Protein AF-A0A377ANC2-F1 (afdb_monomer_lite)

Secondary structure (DSSP, 8-state):
---HHHHHHHHHHHHHHHHHHHHTTTT--HHHHIIIII-S-HHHHHHHHHHHHSS-HHHHHHHHHHHHHHHHHHH----HHHHHHHHT-S-HHHHHHH-

Radius of gyration: 15.41 Å; chains: 1; bounding box: 43×26×42 Å

Sequence (99 aa):
MPPAECAEKL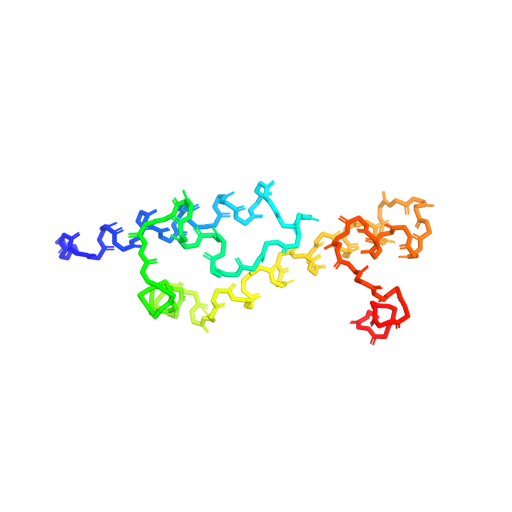KLFQRFNMLIESHFHQHWTVPGITLTNCHITESRLTDICRRFANRPPKRLIFDRQLREAKRLLLFSDNAVNNIAWQLGFKDPAYFARLF

Organism: Escherichia coli (NCBI:txid562)

Structure (mmCIF, N/CA/C/O backbone):
data_AF-A0A377ANC2-F1
#
_entry.id   AF-A0A377ANC2-F1
#
loop_
_atom_site.group_PDB
_atom_site.id
_atom_site.type_symbol
_atom_site.label_atom_id
_atom_site.label_alt_id
_atom_site.label_comp_id
_atom_site.label_asym_id
_atom_site.label_entity_id
_atom_site.label_seq_id
_atom_site.pdbx_PDB_ins_code
_atom_site.Cartn_x
_atom_site.Cartn_y
_atom_site.Cartn_z
_atom_site.occupancy
_atom_site.B_iso_or_equiv
_atom_site.auth_seq_id
_atom_site.auth_comp_id
_atom_site.auth_asym_id
_atom_site.auth_atom_id
_atom_site.pdbx_PDB_model_num
ATOM 1 N N . MET A 1 1 ? -28.889 -5.716 16.997 1.00 48.31 1 MET A N 1
ATOM 2 C CA . MET A 1 1 ? -28.208 -4.650 16.227 1.00 48.31 1 MET A CA 1
ATOM 3 C C . MET A 1 1 ? -26.733 -4.654 16.594 1.00 48.31 1 MET A C 1
ATOM 5 O O . MET A 1 1 ? -26.456 -4.717 17.787 1.00 48.31 1 MET A O 1
ATOM 9 N N . PRO A 1 2 ? -25.790 -4.607 15.636 1.00 52.91 2 PRO A N 1
ATOM 10 C CA . PRO A 1 2 ? -24.407 -4.324 15.993 1.00 52.91 2 PRO A CA 1
ATOM 11 C C . PRO A 1 2 ? -24.353 -2.919 16.621 1.00 52.91 2 PRO A C 1
ATOM 13 O O . PRO A 1 2 ? -25.087 -2.038 16.169 1.00 52.91 2 PRO A O 1
ATOM 16 N N . PRO A 1 3 ? -23.546 -2.700 17.673 1.00 70.19 3 PRO A N 1
ATOM 17 C CA . PRO A 1 3 ? -23.472 -1.404 18.344 1.00 70.19 3 PRO A CA 1
ATOM 18 C C . PRO A 1 3 ? -23.118 -0.309 17.328 1.00 70.19 3 PRO A C 1
ATOM 20 O O . PRO A 1 3 ? -22.289 -0.548 16.447 1.00 70.19 3 PRO A O 1
ATOM 23 N N . ALA A 1 4 ? -23.737 0.874 17.437 1.00 71.12 4 ALA A N 1
ATOM 24 C CA . ALA A 1 4 ? -23.608 1.986 16.479 1.00 71.12 4 ALA A CA 1
ATOM 25 C C . ALA A 1 4 ? -22.143 2.327 16.130 1.00 71.12 4 ALA A C 1
ATOM 27 O O . ALA A 1 4 ? -21.815 2.661 14.994 1.00 71.12 4 ALA A O 1
ATOM 28 N N . GLU A 1 5 ? -21.234 2.126 17.084 1.00 75.81 5 GLU A N 1
ATOM 29 C CA . GLU A 1 5 ? -19.791 2.288 16.912 1.00 75.81 5 GLU A CA 1
ATOM 30 C C . GLU A 1 5 ? -19.174 1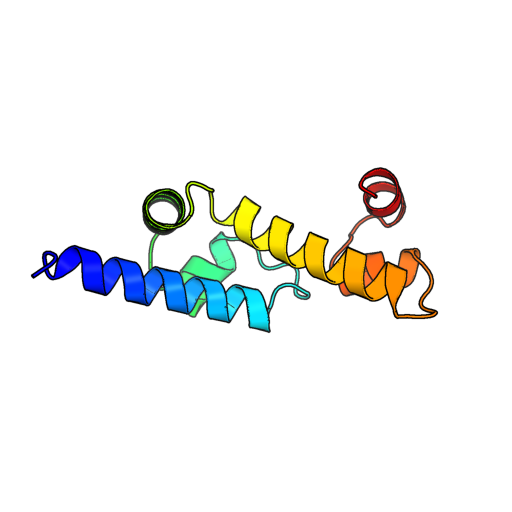.340 15.857 1.00 75.81 5 GLU A C 1
ATOM 32 O O . GLU A 1 5 ? -18.246 1.712 15.140 1.00 75.81 5 GLU A O 1
ATOM 37 N N . CYS A 1 6 ? -19.679 0.110 15.727 1.00 81.69 6 CYS A N 1
ATOM 38 C CA . CYS A 1 6 ? -19.214 -0.853 14.726 1.00 81.69 6 CYS A CA 1
ATOM 39 C C . CYS A 1 6 ? -19.618 -0.423 13.305 1.00 81.69 6 CYS A C 1
ATOM 41 O O . CYS A 1 6 ? -18.822 -0.557 12.376 1.00 81.69 6 CYS A O 1
ATOM 43 N N . ALA A 1 7 ? -20.822 0.141 13.150 1.00 86.00 7 ALA A N 1
ATOM 44 C CA . ALA A 1 7 ? -21.323 0.632 11.868 1.00 86.00 7 ALA A CA 1
ATOM 45 C C . ALA A 1 7 ? -20.510 1.834 11.359 1.00 86.00 7 ALA A C 1
ATOM 47 O O . ALA A 1 7 ? -20.133 1.871 10.190 1.00 86.00 7 ALA A O 1
ATOM 48 N N . GLU A 1 8 ? -20.156 2.774 12.239 1.00 87.56 8 GLU A N 1
ATOM 49 C CA . GLU A 1 8 ? -19.299 3.911 11.877 1.00 87.56 8 GLU A CA 1
ATOM 50 C C . GLU A 1 8 ? -17.880 3.472 11.491 1.00 87.56 8 GLU A C 1
ATOM 52 O O . GLU A 1 8 ? -17.330 3.918 10.481 1.00 87.56 8 GLU A O 1
ATOM 57 N N . LYS A 1 9 ? -17.293 2.522 12.233 1.00 88.25 9 LYS A N 1
ATOM 58 C CA . LYS A 1 9 ? -15.988 1.943 11.875 1.00 88.25 9 LYS A CA 1
ATOM 59 C C . LYS A 1 9 ? -16.036 1.232 10.515 1.00 88.25 9 LYS A C 1
ATOM 61 O O . LYS A 1 9 ? -15.072 1.329 9.756 1.00 88.25 9 LYS A O 1
ATOM 66 N N . LEU A 1 10 ? -17.143 0.560 10.187 1.00 90.88 10 LEU A N 1
ATOM 67 C CA . LEU A 1 10 ? -17.332 -0.093 8.890 1.00 90.88 10 LEU A CA 1
ATOM 68 C C . LEU A 1 10 ? -17.410 0.925 7.742 1.00 90.88 10 LEU A C 1
ATOM 70 O O . LEU A 1 10 ? -16.750 0.730 6.724 1.00 90.88 10 LEU A O 1
ATOM 74 N N . LYS A 1 11 ? -18.142 2.034 7.913 1.00 90.69 11 LYS A N 1
ATOM 75 C CA . LYS A 1 11 ? -18.193 3.121 6.916 1.00 90.69 11 LYS A CA 1
ATOM 76 C C . LYS A 1 11 ? -16.807 3.711 6.647 1.00 90.69 11 LYS A C 1
ATOM 78 O O . LYS A 1 11 ? -16.433 3.905 5.493 1.00 90.69 11 LYS A O 1
ATOM 83 N N . LEU A 1 12 ? -16.019 3.949 7.700 1.00 89.75 12 LEU A N 1
ATOM 84 C CA . LEU A 1 12 ? -14.637 4.422 7.563 1.00 89.75 12 LEU A CA 1
ATOM 85 C C . LEU A 1 12 ? -13.758 3.413 6.816 1.00 89.75 12 LEU A C 1
ATOM 87 O O . LEU A 1 12 ? -12.983 3.805 5.946 1.00 89.75 12 LEU A O 1
ATOM 91 N N . PHE A 1 13 ? -13.900 2.120 7.112 1.00 91.81 13 PHE A N 1
ATOM 92 C CA . PHE A 1 13 ? -13.174 1.065 6.406 1.00 91.81 13 PHE A CA 1
ATOM 93 C C . PHE A 1 13 ? -13.544 0.998 4.917 1.00 91.81 13 PHE A C 1
ATOM 95 O O . PHE A 1 13 ? -12.664 0.904 4.063 1.00 91.81 13 PHE A O 1
ATOM 102 N N . GLN A 1 14 ? -14.832 1.097 4.584 1.00 92.12 14 GLN A N 1
ATOM 103 C CA . GLN A 1 14 ? -15.301 1.135 3.197 1.00 92.12 14 GLN A CA 1
ATOM 104 C C . GLN A 1 14 ? -14.767 2.363 2.454 1.00 92.12 14 GLN A C 1
ATOM 106 O O . GLN A 1 14 ? -14.244 2.226 1.351 1.00 92.12 14 GLN A O 1
ATOM 111 N N . ARG A 1 15 ? -14.817 3.546 3.081 1.00 89.94 15 ARG A N 1
ATOM 112 C CA . ARG A 1 15 ? -14.225 4.773 2.529 1.00 89.94 15 ARG A CA 1
ATOM 113 C C . ARG A 1 15 ? -12.732 4.612 2.273 1.00 89.94 15 ARG A C 1
ATOM 115 O O . ARG A 1 15 ? -12.259 4.978 1.203 1.00 89.94 15 ARG A O 1
ATOM 122 N N . PHE A 1 16 ? -12.003 4.026 3.219 1.00 90.31 16 PHE A N 1
ATOM 123 C CA . PHE A 1 16 ? -10.583 3.742 3.048 1.00 90.31 16 PHE A CA 1
ATOM 124 C C . PHE A 1 16 ? -10.315 2.807 1.860 1.00 90.31 16 PHE A C 1
ATOM 126 O O . PHE A 1 16 ? -9.431 3.093 1.059 1.00 90.31 16 PHE A O 1
ATOM 133 N N . ASN A 1 17 ? -11.103 1.744 1.683 1.00 91.06 17 ASN A N 1
ATOM 134 C CA . ASN A 1 17 ? -10.960 0.868 0.517 1.00 91.06 17 ASN A CA 1
ATOM 135 C C . ASN A 1 17 ? -11.261 1.594 -0.802 1.00 91.06 17 ASN A C 1
ATOM 137 O O . ASN A 1 17 ? -10.520 1.411 -1.759 1.00 91.06 17 ASN A O 1
ATOM 141 N N . MET A 1 18 ? -12.285 2.453 -0.854 1.00 90.50 18 MET A N 1
ATOM 142 C CA . MET A 1 18 ? -12.563 3.258 -2.054 1.00 90.50 18 MET A CA 1
ATOM 143 C C . MET A 1 18 ? -11.389 4.177 -2.410 1.00 90.50 18 MET A C 1
ATOM 145 O O . MET A 1 18 ? -11.025 4.281 -3.576 1.00 90.50 18 MET A O 1
ATOM 149 N N . LEU A 1 19 ? -10.754 4.785 -1.405 1.00 88.25 19 LEU A N 1
ATOM 150 C CA . LEU A 1 19 ? -9.562 5.615 -1.595 1.00 88.25 19 LEU A CA 1
ATOM 151 C C . LEU A 1 19 ? -8.358 4.806 -2.090 1.00 88.25 19 LEU A C 1
ATOM 153 O O . LEU A 1 19 ? -7.586 5.293 -2.913 1.00 88.25 19 LEU A O 1
ATOM 157 N N . ILE A 1 20 ? -8.190 3.568 -1.614 1.00 89.56 20 ILE A N 1
ATOM 158 C CA . ILE A 1 20 ? -7.172 2.663 -2.158 1.00 89.56 20 ILE A CA 1
ATOM 159 C C . ILE A 1 20 ? -7.444 2.420 -3.645 1.00 89.56 20 ILE A C 1
ATOM 161 O O . ILE A 1 20 ? -6.533 2.560 -4.456 1.00 89.56 20 ILE A O 1
ATOM 165 N N . GLU A 1 21 ? -8.682 2.086 -4.011 1.00 88.94 21 GLU A N 1
ATOM 166 C CA . GLU A 1 21 ? -9.052 1.797 -5.400 1.00 88.94 21 GLU A CA 1
ATOM 167 C C . GLU A 1 21 ? -8.827 2.992 -6.338 1.00 88.94 21 GLU A C 1
ATOM 169 O O . GLU A 1 21 ? -8.364 2.797 -7.461 1.00 88.94 21 GLU A O 1
ATOM 174 N N . SER A 1 22 ? -9.074 4.226 -5.888 1.00 86.31 22 SER A N 1
ATOM 175 C CA . SER A 1 22 ? -8.875 5.418 -6.722 1.00 86.31 22 SER A CA 1
ATOM 176 C C . SER A 1 22 ? -7.429 5.927 -6.766 1.00 86.31 22 SER A C 1
ATOM 178 O O . SER A 1 22 ? -7.066 6.590 -7.736 1.00 86.31 22 SER A O 1
ATOM 180 N N . HIS A 1 23 ? -6.586 5.619 -5.770 1.00 83.75 23 HIS A N 1
ATOM 181 C CA . HIS A 1 23 ? -5.255 6.239 -5.629 1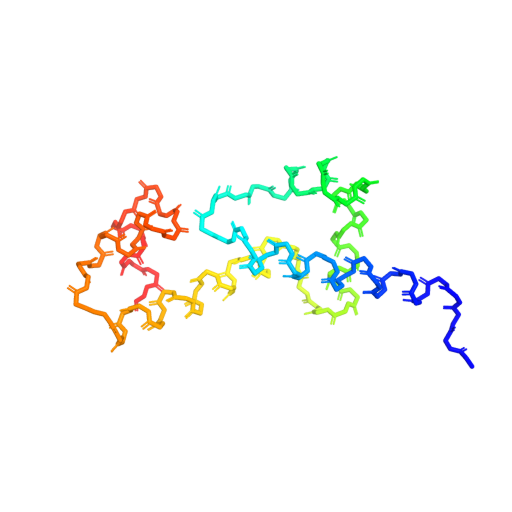.00 83.75 23 HIS A CA 1
ATOM 182 C C . HIS A 1 23 ? -4.071 5.268 -5.492 1.00 83.75 23 HIS A C 1
ATOM 184 O O . HIS A 1 23 ? -2.948 5.724 -5.273 1.00 83.75 23 HIS A O 1
ATOM 190 N N . PHE A 1 24 ? -4.244 3.949 -5.647 1.00 82.19 24 PHE A N 1
ATOM 191 C CA . PHE A 1 24 ? -3.145 2.977 -5.467 1.00 82.19 24 PHE A CA 1
ATOM 192 C C . PHE A 1 24 ? -1.908 3.227 -6.362 1.00 82.19 24 PHE A C 1
ATOM 194 O O . PHE A 1 24 ? -0.813 2.784 -6.025 1.00 82.19 24 PHE A O 1
ATOM 201 N N . HIS A 1 25 ? -2.057 3.938 -7.483 1.00 77.75 25 HIS A N 1
ATOM 202 C CA . HIS A 1 25 ? -0.971 4.302 -8.404 1.00 77.75 25 HIS A CA 1
ATOM 203 C C . HIS A 1 25 ? -0.183 5.556 -7.959 1.00 77.75 25 HIS A C 1
ATOM 205 O O . HIS A 1 25 ? 0.944 5.783 -8.391 1.00 77.75 25 HIS A O 1
ATOM 211 N N . GLN A 1 26 ? -0.728 6.370 -7.047 1.00 74.06 26 GLN A N 1
ATOM 212 C CA . GLN A 1 26 ? -0.185 7.689 -6.676 1.00 74.06 26 GLN A CA 1
ATOM 213 C C . GLN A 1 26 ? 0.828 7.651 -5.515 1.00 74.06 26 GLN A C 1
ATOM 215 O O . GLN A 1 26 ? 1.125 8.685 -4.925 1.00 74.06 26 GLN A O 1
ATOM 220 N N . HIS A 1 27 ? 1.352 6.470 -5.159 1.00 67.44 27 HIS A N 1
ATOM 221 C CA . HIS A 1 27 ? 2.279 6.262 -4.027 1.00 67.44 27 HIS A CA 1
ATOM 222 C C . HIS A 1 27 ? 1.801 6.871 -2.700 1.00 67.44 27 HIS A C 1
ATOM 224 O O . HIS A 1 27 ? 2.599 7.400 -1.920 1.00 67.44 27 HIS A O 1
ATOM 230 N N . TRP A 1 28 ? 0.500 6.835 -2.425 1.00 70.25 28 TRP A N 1
ATOM 231 C CA . TRP A 1 28 ? -0.006 7.407 -1.186 1.00 70.25 28 TRP A CA 1
ATOM 232 C C . TRP A 1 28 ? 0.614 6.735 0.039 1.00 70.25 28 TRP A C 1
ATOM 234 O O . TRP A 1 28 ? 0.533 5.521 0.239 1.00 70.25 28 TRP A O 1
ATOM 244 N N . THR A 1 29 ? 1.220 7.555 0.893 1.00 69.06 29 THR A N 1
ATOM 245 C CA . THR A 1 29 ? 1.612 7.144 2.235 1.00 69.06 29 THR A CA 1
ATOM 246 C C . THR A 1 29 ? 0.368 7.150 3.119 1.00 69.06 29 THR A C 1
ATOM 248 O O . THR A 1 29 ? -0.484 8.029 3.002 1.00 69.06 29 THR A O 1
ATOM 251 N N . VAL A 1 30 ? 0.257 6.174 4.023 1.00 69.81 30 VAL A N 1
ATOM 252 C CA . VAL A 1 30 ? -0.819 6.119 5.033 1.00 69.81 30 VAL A CA 1
ATOM 253 C C . VAL A 1 30 ? -1.067 7.480 5.711 1.00 69.81 30 VAL A C 1
ATOM 255 O O . VAL A 1 30 ? -2.236 7.865 5.748 1.00 69.81 30 VAL A O 1
ATOM 258 N N . PRO A 1 31 ? -0.031 8.247 6.125 1.00 65.06 31 PRO A N 1
ATOM 259 C CA . PRO A 1 31 ? -0.211 9.601 6.654 1.00 65.06 31 PRO A CA 1
ATOM 260 C C . PRO A 1 31 ? -1.006 10.548 5.739 1.00 65.06 31 PRO A C 1
ATOM 262 O O . PRO A 1 31 ? -1.903 11.250 6.210 1.00 65.06 31 PRO A O 1
ATOM 265 N N . GLY A 1 32 ? -0.733 10.540 4.428 1.00 67.06 32 GLY A N 1
ATOM 266 C CA . GLY A 1 32 ? -1.454 11.368 3.454 1.00 67.06 32 GLY A CA 1
ATOM 267 C C . GLY A 1 32 ? -2.929 10.979 3.324 1.00 67.06 32 GLY A C 1
ATOM 268 O O . GLY A 1 32 ? -3.805 11.841 3.268 1.00 67.06 32 GLY A O 1
ATOM 269 N N . ILE A 1 33 ? -3.234 9.679 3.372 1.00 68.12 33 ILE A N 1
ATOM 270 C CA . ILE A 1 33 ? -4.623 9.192 3.328 1.00 68.12 33 ILE A CA 1
ATOM 271 C C . ILE A 1 33 ? -5.381 9.614 4.590 1.00 68.12 33 ILE A C 1
ATOM 273 O O . ILE A 1 33 ? -6.511 10.102 4.515 1.00 68.12 33 ILE A O 1
ATOM 277 N N . THR A 1 34 ? -4.759 9.445 5.757 1.00 67.75 34 THR A N 1
ATOM 278 C CA . THR A 1 34 ? -5.383 9.744 7.048 1.00 67.75 34 THR A CA 1
ATOM 279 C C . THR A 1 34 ? -5.657 11.227 7.251 1.00 67.75 34 THR A C 1
ATOM 281 O O . THR A 1 34 ? -6.748 11.574 7.705 1.00 67.75 34 THR A O 1
ATOM 284 N N . LEU A 1 35 ? -4.707 12.091 6.882 1.00 60.62 35 LEU A N 1
ATOM 285 C CA . LEU A 1 35 ? -4.784 13.530 7.124 1.00 60.62 35 LEU A CA 1
ATOM 286 C C . LEU A 1 35 ? -5.796 14.212 6.198 1.00 60.62 35 LEU A C 1
ATOM 288 O O . LEU A 1 35 ? -6.600 15.024 6.651 1.00 60.62 35 LEU A O 1
ATOM 292 N N . THR A 1 36 ? -5.778 13.852 4.914 1.00 62.66 36 THR A N 1
ATOM 293 C CA . THR A 1 36 ? -6.545 14.560 3.883 1.00 62.66 36 THR A CA 1
ATOM 294 C C . THR A 1 36 ? -7.929 13.959 3.656 1.00 62.66 36 THR A C 1
ATOM 296 O O . THR A 1 36 ? -8.860 14.690 3.336 1.00 62.66 36 THR A O 1
ATOM 299 N N . ASN A 1 37 ? -8.092 12.639 3.823 1.00 67.94 37 ASN A N 1
ATOM 300 C CA . ASN A 1 37 ? -9.286 11.946 3.329 1.00 67.94 37 ASN A CA 1
ATOM 301 C C . ASN A 1 37 ? -10.104 11.223 4.400 1.00 67.94 37 ASN A C 1
ATOM 303 O O . ASN A 1 37 ? -11.282 10.961 4.164 1.00 67.94 37 ASN A O 1
ATOM 307 N N . CYS A 1 38 ? -9.521 10.888 5.553 1.00 72.94 38 CYS A N 1
ATOM 308 C CA . CYS A 1 38 ? -10.242 10.182 6.618 1.00 72.94 38 CYS A CA 1
ATOM 309 C C . CYS A 1 38 ? -10.384 10.992 7.917 1.00 72.94 38 CYS A C 1
ATOM 311 O O . CYS A 1 38 ? -11.235 10.635 8.726 1.00 72.94 38 CYS A O 1
ATOM 313 N N . HIS A 1 39 ? -9.588 12.051 8.122 1.00 78.00 39 HIS A N 1
ATOM 314 C CA . HIS A 1 39 ? -9.547 12.877 9.342 1.00 78.00 39 HIS A CA 1
ATOM 315 C C . HIS A 1 39 ? -9.454 12.059 10.646 1.00 78.00 39 HIS A C 1
ATOM 317 O O . HIS A 1 39 ? -10.049 12.401 11.667 1.00 78.00 39 HIS A O 1
ATOM 323 N N . ILE A 1 40 ? -8.709 10.951 10.616 1.00 84.81 40 ILE A N 1
ATOM 324 C CA . ILE A 1 40 ? -8.434 10.099 11.781 1.00 84.81 40 ILE A CA 1
ATOM 325 C C . ILE A 1 40 ? -6.933 9.888 11.924 1.00 84.81 40 ILE A C 1
ATOM 327 O O . ILE A 1 40 ? -6.185 10.050 10.968 1.00 84.81 40 ILE A O 1
ATOM 331 N N . THR A 1 41 ? -6.484 9.483 13.108 1.00 86.44 41 THR A N 1
ATOM 332 C CA . THR A 1 41 ? -5.078 9.128 13.324 1.00 86.44 41 THR A CA 1
ATOM 333 C C . THR A 1 41 ? -4.714 7.816 12.621 1.00 86.44 41 THR A C 1
ATOM 335 O O . THR A 1 41 ? -5.560 6.939 12.424 1.00 86.44 41 THR A O 1
ATOM 338 N N . GLU A 1 42 ? -3.430 7.637 12.296 1.00 85.44 42 GLU A N 1
ATOM 339 C CA . GLU A 1 42 ? -2.913 6.383 11.724 1.00 85.44 42 GLU A CA 1
ATOM 340 C C . GLU A 1 42 ? -3.167 5.168 12.620 1.00 85.44 42 GLU A C 1
ATOM 342 O O . GLU A 1 42 ? -3.484 4.084 12.125 1.00 85.44 42 GLU A O 1
ATOM 347 N N . SER A 1 43 ? -3.069 5.356 13.940 1.00 88.50 43 SER A N 1
ATOM 348 C CA . SER A 1 43 ? -3.361 4.314 14.927 1.00 88.50 43 SER A CA 1
ATOM 349 C C . SER A 1 43 ? -4.814 3.845 14.806 1.00 88.50 43 SER A C 1
ATOM 351 O O . SER A 1 43 ? -5.077 2.662 14.593 1.00 88.50 43 SER A O 1
ATOM 353 N N . ARG A 1 44 ? -5.763 4.792 14.772 1.00 89.25 44 ARG A N 1
ATOM 354 C CA . ARG A 1 44 ? -7.189 4.480 14.619 1.00 89.25 44 ARG A CA 1
ATOM 355 C C . ARG A 1 44 ? -7.498 3.815 13.279 1.00 89.25 44 ARG A C 1
ATOM 357 O O . ARG A 1 44 ? -8.296 2.880 13.239 1.00 89.25 44 ARG A O 1
ATOM 364 N N . LEU A 1 45 ? -6.874 4.262 12.187 1.00 89.19 45 LEU A N 1
ATOM 365 C CA . LEU A 1 45 ? -7.020 3.599 10.889 1.00 89.19 45 LEU A CA 1
ATOM 366 C C . LEU A 1 45 ? -6.471 2.165 10.935 1.00 89.19 45 LEU A C 1
ATOM 368 O O . LEU A 1 45 ? -7.096 1.247 10.408 1.00 89.19 45 LEU A O 1
ATOM 372 N N . THR A 1 46 ? -5.335 1.956 11.600 1.00 92.06 46 THR A N 1
ATOM 373 C CA . THR A 1 46 ? -4.724 0.632 11.753 1.00 92.06 46 THR A CA 1
ATOM 374 C C . THR A 1 46 ? -5.622 -0.326 12.521 1.00 92.06 46 THR A C 1
ATOM 376 O O . THR A 1 46 ? -5.807 -1.460 12.076 1.00 92.06 46 THR A O 1
ATOM 379 N N . ASP A 1 47 ? -6.233 0.129 13.612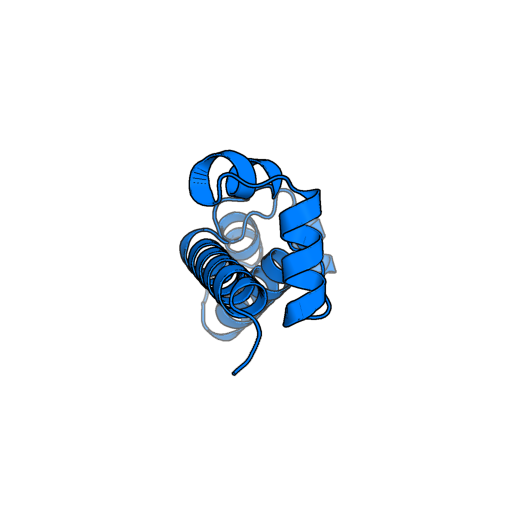 1.00 92.62 47 ASP A N 1
ATOM 380 C CA . ASP A 1 47 ? -7.176 -0.671 14.395 1.00 92.62 47 ASP A CA 1
ATOM 381 C C . ASP A 1 47 ? -8.415 -1.053 13.582 1.00 92.62 47 ASP A C 1
ATOM 383 O O . ASP A 1 47 ? -8.853 -2.203 13.613 1.00 92.62 47 ASP A O 1
ATOM 387 N N . ILE A 1 48 ? -8.958 -0.112 12.803 1.00 92.31 48 ILE A N 1
ATOM 388 C CA . ILE A 1 48 ? -10.091 -0.364 11.905 1.00 92.31 48 ILE A CA 1
ATOM 389 C C . ILE A 1 48 ? -9.714 -1.417 10.849 1.00 92.31 48 ILE A C 1
ATOM 391 O O . ILE A 1 48 ? -10.439 -2.398 10.678 1.00 92.31 48 ILE A O 1
ATOM 395 N N . CYS A 1 49 ? -8.571 -1.267 10.174 1.00 93.62 49 CYS A N 1
ATOM 396 C CA . CYS A 1 49 ? -8.122 -2.227 9.163 1.00 93.62 49 CYS A CA 1
ATOM 397 C C . CYS A 1 49 ? -7.842 -3.614 9.759 1.00 93.62 49 CYS A C 1
ATOM 399 O O . CYS A 1 49 ? -8.231 -4.623 9.170 1.00 93.62 49 CYS A O 1
ATOM 401 N N . ARG A 1 50 ? -7.238 -3.693 10.951 1.00 93.81 50 ARG A N 1
ATOM 402 C CA . ARG A 1 50 ? -7.046 -4.968 11.658 1.00 93.81 50 ARG A CA 1
ATOM 403 C C . ARG A 1 50 ? -8.378 -5.611 12.028 1.00 93.81 50 ARG A C 1
ATOM 405 O O . ARG A 1 50 ? -8.545 -6.804 11.811 1.00 93.81 50 ARG A O 1
ATOM 412 N N . ARG A 1 51 ? -9.343 -4.827 12.508 1.00 93.06 51 ARG A N 1
ATOM 413 C CA . ARG A 1 51 ? -10.667 -5.324 12.894 1.00 93.06 51 ARG A CA 1
ATOM 414 C C . ARG A 1 51 ? -11.446 -5.933 11.728 1.00 93.06 51 ARG A C 1
ATOM 416 O O . ARG A 1 51 ? -12.096 -6.952 11.928 1.00 93.06 51 ARG A O 1
ATOM 423 N N . PHE A 1 52 ? -11.412 -5.320 10.543 1.00 93.62 52 PHE A N 1
ATOM 424 C CA . PHE A 1 52 ? -12.229 -5.771 9.404 1.00 93.62 52 PHE A CA 1
ATOM 425 C C . PHE A 1 52 ? -11.486 -6.627 8.376 1.00 93.62 52 PHE A C 1
ATOM 427 O O . PHE A 1 52 ? -12.128 -7.388 7.661 1.00 93.62 52 PHE A O 1
ATOM 434 N N . ALA A 1 53 ? -10.160 -6.520 8.284 1.00 92.25 53 ALA A N 1
ATOM 435 C CA . ALA A 1 53 ? -9.365 -7.216 7.269 1.00 92.25 53 ALA A CA 1
ATOM 436 C C . ALA A 1 53 ? -8.190 -8.022 7.838 1.00 92.25 53 ALA A C 1
ATOM 438 O O . ALA A 1 53 ? -7.432 -8.612 7.068 1.00 92.25 53 ALA A O 1
ATOM 439 N N . ASN A 1 54 ? -7.999 -8.018 9.163 1.00 94.81 54 ASN A N 1
ATOM 440 C CA . ASN A 1 54 ? -6.866 -8.647 9.848 1.00 94.81 54 ASN A CA 1
ATOM 441 C C . ASN A 1 54 ? -5.491 -8.237 9.277 1.00 94.81 54 ASN A C 1
ATOM 443 O O . ASN A 1 54 ? -4.531 -9.007 9.279 1.00 94.81 54 ASN A O 1
ATOM 447 N N . ARG A 1 55 ? -5.399 -7.020 8.726 1.00 93.94 55 ARG A N 1
ATOM 448 C CA . ARG A 1 55 ? -4.207 -6.499 8.044 1.00 93.94 55 ARG A CA 1
ATOM 449 C C . ARG A 1 55 ? -4.046 -5.004 8.311 1.00 93.94 55 ARG A C 1
ATOM 451 O O . ARG A 1 55 ? -5.047 -4.299 8.413 1.00 93.94 55 ARG A O 1
ATOM 458 N N . PRO A 1 56 ? -2.808 -4.490 8.412 1.00 92.75 56 PRO A N 1
ATOM 459 C CA . PRO A 1 56 ? -2.579 -3.058 8.550 1.00 92.75 56 PRO A CA 1
ATOM 460 C C . PRO A 1 56 ? -2.853 -2.310 7.228 1.00 92.75 56 PRO A C 1
ATOM 462 O O . PRO A 1 56 ? -2.761 -2.912 6.154 1.00 92.75 56 PRO A O 1
ATOM 465 N N . PRO A 1 57 ? -3.088 -0.984 7.269 1.00 90.31 57 PRO A N 1
ATOM 466 C CA . PRO A 1 57 ? -3.455 -0.180 6.098 1.00 90.31 57 PRO A CA 1
ATOM 467 C C . PRO A 1 57 ? -2.429 -0.277 4.961 1.00 90.31 57 PRO A C 1
ATOM 469 O O . PRO A 1 57 ? -2.794 -0.481 3.806 1.00 90.31 57 PRO A O 1
ATOM 472 N N . LYS A 1 58 ? -1.129 -0.238 5.299 1.00 89.12 58 LYS A N 1
ATOM 473 C CA . LYS A 1 58 ? -0.024 -0.407 4.334 1.00 89.12 58 LYS A CA 1
ATOM 474 C C . LYS A 1 58 ? -0.121 -1.719 3.557 1.00 89.12 58 LYS A C 1
ATOM 476 O O . LYS A 1 58 ? 0.167 -1.747 2.366 1.00 89.12 58 LYS A O 1
ATOM 481 N N . ARG A 1 59 ? -0.535 -2.804 4.221 1.00 90.44 59 ARG A N 1
ATOM 482 C CA . ARG A 1 59 ? -0.660 -4.116 3.582 1.00 90.44 59 ARG A CA 1
ATOM 483 C C . ARG A 1 59 ? -1.833 -4.150 2.610 1.00 90.44 59 ARG A C 1
ATOM 485 O O . ARG A 1 59 ? -1.691 -4.733 1.548 1.00 90.44 59 ARG A O 1
ATOM 492 N N . LEU A 1 60 ? -2.947 -3.498 2.939 1.00 91.56 60 LEU A N 1
ATOM 493 C CA . LEU A 1 60 ? -4.109 -3.413 2.050 1.00 91.56 60 LEU A CA 1
ATOM 494 C C . LEU A 1 60 ? -3.796 -2.628 0.769 1.00 91.56 60 LEU A C 1
ATOM 496 O O . LEU A 1 60 ? -4.152 -3.077 -0.319 1.00 91.56 60 LEU A O 1
ATOM 500 N N . ILE A 1 61 ? -3.069 -1.513 0.891 1.00 88.25 61 ILE A N 1
ATOM 501 C CA . ILE A 1 61 ? -2.568 -0.741 -0.259 1.00 88.25 61 ILE A CA 1
ATOM 502 C C . ILE A 1 61 ? -1.643 -1.615 -1.116 1.00 88.25 61 ILE A C 1
ATOM 504 O O . ILE A 1 61 ? -1.856 -1.748 -2.320 1.00 88.25 61 ILE A O 1
ATOM 508 N N . PHE A 1 62 ? -0.660 -2.266 -0.486 1.00 87.69 62 PHE A N 1
ATOM 509 C CA . PHE A 1 62 ? 0.296 -3.122 -1.187 1.00 87.69 62 PHE A CA 1
ATOM 510 C C . PHE A 1 62 ? -0.383 -4.302 -1.893 1.00 87.69 62 PHE A C 1
ATOM 512 O O . PHE A 1 62 ? -0.111 -4.564 -3.060 1.00 87.69 62 PHE A O 1
ATOM 519 N N . ASP A 1 63 ? -1.309 -4.994 -1.223 1.00 90.62 63 ASP A N 1
ATOM 520 C CA . ASP A 1 63 ? -2.044 -6.117 -1.809 1.00 90.62 63 ASP A CA 1
ATOM 521 C C . ASP A 1 63 ? -2.872 -5.652 -3.028 1.00 90.62 63 ASP A C 1
ATOM 523 O O . ASP A 1 63 ? -2.980 -6.387 -4.012 1.00 90.62 63 ASP A O 1
ATOM 527 N N . ARG A 1 64 ? -3.409 -4.420 -3.021 1.00 91.31 64 ARG A N 1
ATOM 528 C CA . ARG A 1 64 ? -4.087 -3.845 -4.193 1.00 91.31 64 ARG A CA 1
ATOM 529 C C . ARG A 1 64 ? -3.129 -3.561 -5.350 1.00 91.31 64 ARG A C 1
ATOM 531 O O . ARG A 1 64 ? -3.452 -3.913 -6.487 1.00 91.31 64 ARG A O 1
ATOM 538 N N . GLN A 1 65 ? -1.979 -2.948 -5.072 1.00 87.94 65 GLN A N 1
ATOM 539 C CA . GLN A 1 65 ? -0.941 -2.693 -6.077 1.00 87.94 65 GLN A CA 1
ATOM 540 C C . GLN A 1 65 ? -0.439 -4.005 -6.690 1.00 87.94 65 GLN A C 1
ATOM 542 O O . GLN A 1 65 ? -0.310 -4.110 -7.906 1.00 87.94 65 GLN A O 1
ATOM 547 N N . LEU A 1 66 ? -0.250 -5.038 -5.864 1.00 89.25 66 LEU A N 1
ATOM 548 C CA . LEU A 1 66 ? 0.158 -6.370 -6.302 1.00 89.25 66 LEU A CA 1
ATOM 549 C C . LEU A 1 66 ? -0.882 -7.013 -7.232 1.00 89.25 66 LEU A C 1
ATOM 551 O O . LEU A 1 66 ? -0.516 -7.630 -8.230 1.00 89.25 66 LEU A O 1
ATOM 555 N N . ARG A 1 67 ? -2.181 -6.872 -6.933 1.00 92.50 67 ARG A N 1
ATOM 556 C CA . ARG A 1 67 ? -3.243 -7.349 -7.836 1.00 92.50 67 ARG A CA 1
ATOM 557 C C . ARG A 1 67 ? -3.200 -6.640 -9.187 1.00 92.50 67 ARG A C 1
ATOM 559 O O . ARG A 1 67 ? -3.319 -7.308 -10.210 1.00 92.50 67 ARG A O 1
ATOM 566 N N . GLU A 1 68 ? -3.003 -5.322 -9.194 1.00 91.94 68 GLU A N 1
ATOM 567 C CA . GLU A 1 68 ? -2.917 -4.572 -10.451 1.00 91.94 68 GLU A CA 1
ATOM 568 C C . GLU A 1 68 ? -1.683 -4.958 -11.263 1.00 91.94 68 GLU A C 1
ATOM 570 O O . GLU A 1 68 ? -1.786 -5.166 -12.466 1.00 91.94 68 GLU A O 1
ATOM 575 N N . ALA A 1 69 ? -0.537 -5.121 -10.604 1.00 91.44 69 ALA A N 1
ATOM 576 C CA . ALA A 1 69 ? 0.685 -5.593 -11.238 1.00 91.44 69 ALA A CA 1
ATOM 577 C C . ALA A 1 69 ? 0.479 -6.917 -11.961 1.00 91.44 69 ALA A C 1
ATOM 579 O O . ALA A 1 69 ? 0.801 -7.019 -13.137 1.00 91.44 69 ALA A O 1
ATOM 580 N N . LYS A 1 70 ? -0.117 -7.911 -11.289 1.00 92.19 70 LYS A N 1
ATOM 581 C CA . LYS A 1 70 ? -0.422 -9.203 -11.917 1.00 92.19 70 LYS A CA 1
ATOM 582 C C . LYS A 1 70 ? -1.324 -9.028 -13.136 1.00 92.19 70 LYS A C 1
ATOM 584 O O . LYS A 1 70 ? -1.077 -9.653 -14.158 1.00 92.19 70 LYS A O 1
ATOM 589 N N . ARG A 1 71 ? -2.338 -8.159 -13.051 1.00 94.19 71 ARG A N 1
ATOM 590 C CA . ARG A 1 71 ? -3.228 -7.862 -14.182 1.00 94.19 71 ARG A CA 1
ATOM 591 C C . ARG A 1 71 ? -2.458 -7.254 -15.357 1.00 94.19 71 ARG A C 1
ATOM 593 O O . ARG A 1 71 ? -2.621 -7.714 -16.477 1.00 94.19 71 ARG A O 1
ATOM 600 N N . LEU A 1 72 ? -1.614 -6.253 -15.114 1.00 91.12 72 LEU A N 1
ATOM 601 C CA . LEU A 1 72 ? -0.826 -5.599 -16.163 1.00 91.12 72 LEU A CA 1
ATOM 602 C C . LEU A 1 72 ? 0.212 -6.547 -16.773 1.00 91.12 72 LEU A C 1
ATOM 604 O O . LEU A 1 72 ? 0.364 -6.570 -17.987 1.00 91.12 72 LEU A O 1
ATOM 608 N N . LEU A 1 73 ? 0.871 -7.371 -15.959 1.00 90.62 73 LEU A N 1
ATOM 609 C CA . LEU A 1 73 ? 1.843 -8.359 -16.433 1.00 90.62 73 LEU A CA 1
ATOM 610 C C . LEU A 1 73 ? 1.203 -9.450 -17.305 1.00 90.62 73 LEU A C 1
ATOM 612 O O . LEU A 1 73 ? 1.867 -9.987 -18.182 1.00 90.62 73 LEU A O 1
ATOM 616 N N . LEU A 1 74 ? -0.066 -9.791 -17.061 1.00 93.31 74 LEU A N 1
ATOM 617 C CA . LEU A 1 74 ? -0.782 -10.821 -17.821 1.00 93.31 74 LEU A CA 1
ATOM 618 C C . LEU A 1 74 ? -1.508 -10.280 -19.056 1.00 93.31 74 LEU A C 1
ATOM 620 O O . LEU A 1 74 ? -1.694 -11.015 -20.019 1.00 93.31 74 LEU A O 1
ATOM 624 N N . PHE A 1 75 ? -1.975 -9.032 -19.004 1.00 92.75 75 PHE A N 1
ATOM 625 C CA . PHE A 1 75 ? -2.934 -8.493 -19.973 1.00 92.75 75 PHE A CA 1
ATOM 626 C C . PHE A 1 75 ? -2.479 -7.187 -20.636 1.00 92.75 75 PHE A C 1
ATOM 628 O O . PHE A 1 75 ? -3.308 -6.475 -21.201 1.00 92.75 75 PHE A O 1
ATOM 635 N N . SER A 1 76 ? -1.197 -6.827 -20.550 1.00 89.81 76 SER A N 1
ATOM 636 C CA . SER A 1 76 ? -0.647 -5.685 -21.284 1.00 89.81 76 SER A CA 1
ATOM 637 C C . SER A 1 76 ? 0.706 -6.016 -21.899 1.00 89.81 76 SER A C 1
ATOM 639 O O . SER A 1 76 ? 1.484 -6.765 -21.317 1.00 89.81 76 SER A O 1
ATOM 641 N N . ASP A 1 77 ? 1.011 -5.372 -23.023 1.00 91.00 77 ASP A N 1
ATOM 642 C CA . ASP A 1 77 ? 2.326 -5.431 -23.676 1.00 91.00 77 ASP A CA 1
ATOM 643 C C . ASP A 1 77 ? 3.316 -4.409 -23.084 1.00 91.00 77 ASP A C 1
ATOM 645 O O . ASP A 1 77 ? 4.358 -4.101 -23.666 1.00 91.00 77 ASP A O 1
ATOM 649 N N . ASN A 1 78 ? 2.988 -3.830 -21.923 1.00 88.94 78 ASN A N 1
ATOM 650 C CA . ASN A 1 78 ? 3.848 -2.856 -21.272 1.00 88.94 78 ASN A CA 1
ATOM 651 C C . ASN A 1 78 ? 5.123 -3.535 -20.770 1.00 88.94 78 ASN A C 1
ATOM 653 O O . ASN A 1 78 ? 5.083 -4.570 -20.105 1.00 88.94 78 ASN A O 1
ATOM 657 N N . ALA A 1 79 ? 6.265 -2.884 -20.992 1.00 91.12 79 ALA A N 1
ATOM 658 C CA . ALA A 1 79 ? 7.515 -3.315 -20.384 1.00 91.12 79 ALA A CA 1
ATOM 659 C C . ALA A 1 79 ? 7.378 -3.382 -18.852 1.00 91.12 79 ALA A C 1
ATOM 661 O O . ALA A 1 79 ? 6.802 -2.482 -18.235 1.00 91.12 79 ALA A O 1
ATOM 662 N N . VAL A 1 80 ? 7.981 -4.400 -18.229 1.00 89.25 80 VAL A N 1
ATOM 663 C CA . VAL A 1 80 ? 7.972 -4.609 -16.765 1.00 89.25 80 VAL A CA 1
ATOM 664 C C . VAL A 1 80 ? 8.385 -3.341 -16.010 1.00 89.25 80 VAL A C 1
ATOM 666 O O . VAL A 1 80 ? 7.773 -2.984 -15.004 1.00 89.25 80 VAL A O 1
ATOM 669 N N . ASN A 1 81 ? 9.361 -2.600 -16.544 1.00 91.06 81 ASN A N 1
ATOM 670 C CA . ASN A 1 81 ? 9.794 -1.327 -15.973 1.00 91.06 81 ASN A CA 1
ATOM 671 C C . ASN A 1 81 ? 8.679 -0.272 -15.978 1.00 91.06 81 ASN A C 1
ATOM 673 O O . ASN A 1 81 ? 8.490 0.416 -14.980 1.00 91.06 81 ASN A O 1
ATOM 677 N N . ASN A 1 82 ? 7.906 -0.170 -17.062 1.00 89.94 82 ASN A N 1
ATOM 678 C CA . ASN A 1 82 ? 6.794 0.778 -17.166 1.00 89.94 82 ASN A CA 1
ATOM 679 C C . ASN A 1 82 ? 5.669 0.422 -16.191 1.00 89.94 82 ASN A C 1
ATOM 681 O O . ASN A 1 82 ? 5.112 1.313 -15.555 1.00 89.94 82 ASN A O 1
ATOM 685 N N . ILE A 1 83 ? 5.384 -0.873 -16.021 1.00 90.56 83 ILE A N 1
ATOM 686 C CA . ILE A 1 83 ? 4.419 -1.359 -15.027 1.00 90.56 83 ILE A CA 1
ATOM 687 C C . ILE A 1 83 ? 4.880 -0.979 -13.614 1.00 90.56 83 ILE A C 1
ATOM 689 O O . ILE A 1 83 ? 4.082 -0.473 -12.826 1.00 90.56 83 ILE A O 1
ATOM 693 N N . ALA A 1 84 ? 6.169 -1.154 -13.302 1.00 89.06 84 ALA A N 1
ATOM 694 C CA . ALA A 1 84 ? 6.724 -0.750 -12.015 1.00 89.06 84 ALA A CA 1
ATOM 695 C C . ALA A 1 84 ? 6.501 0.748 -11.760 1.00 89.06 84 ALA A C 1
ATOM 697 O O . ALA A 1 84 ? 5.923 1.106 -10.734 1.00 89.06 84 ALA A O 1
ATOM 698 N N . TRP A 1 85 ? 6.875 1.617 -12.703 1.00 87.75 85 TRP A N 1
ATOM 699 C CA . TRP A 1 85 ? 6.683 3.066 -12.572 1.00 87.75 85 TRP A CA 1
ATOM 700 C C . TRP A 1 85 ? 5.208 3.449 -12.416 1.00 87.75 85 TRP A C 1
ATOM 702 O O . TRP A 1 85 ? 4.869 4.233 -11.531 1.00 87.75 85 TRP A O 1
ATOM 712 N N . GLN A 1 86 ? 4.320 2.851 -13.215 1.00 85.56 86 GLN A N 1
ATOM 713 C CA . GLN A 1 86 ? 2.878 3.112 -13.175 1.00 85.56 86 GLN A CA 1
ATOM 714 C C . GLN A 1 86 ? 2.253 2.769 -11.814 1.00 85.56 86 GLN A C 1
ATOM 716 O O . GLN A 1 86 ? 1.317 3.431 -11.370 1.00 85.56 86 GLN A O 1
ATOM 721 N N . LEU A 1 87 ? 2.765 1.738 -11.144 1.00 83.75 87 LEU A N 1
ATOM 722 C CA . LEU A 1 87 ? 2.290 1.306 -9.826 1.00 83.75 87 LEU A CA 1
ATOM 723 C C . LEU A 1 87 ? 2.992 2.000 -8.663 1.00 83.75 87 LEU A C 1
ATOM 725 O O . LEU A 1 87 ? 2.609 1.823 -7.506 1.00 83.75 87 LEU A O 1
ATOM 729 N N . GLY A 1 88 ? 4.013 2.785 -8.972 1.00 78.31 88 GLY A N 1
ATOM 730 C CA . GLY A 1 88 ? 4.769 3.553 -8.009 1.00 78.31 88 GLY A CA 1
ATOM 731 C C . GLY A 1 88 ? 6.005 2.905 -7.407 1.00 78.31 88 GLY A C 1
ATOM 732 O O . GLY A 1 88 ? 6.483 3.244 -6.323 1.00 78.31 88 GLY A O 1
ATOM 733 N N . PHE A 1 89 ? 6.530 1.971 -8.178 1.00 83.38 89 PHE A N 1
ATOM 734 C CA . PHE A 1 89 ? 7.884 1.465 -8.189 1.00 83.38 89 PHE A CA 1
ATOM 735 C C . PHE A 1 89 ? 8.917 2.591 -8.235 1.00 83.38 89 PHE A C 1
ATOM 737 O O . PHE A 1 89 ? 9.139 3.097 -9.321 1.00 83.38 89 PHE A O 1
ATOM 744 N N . LYS A 1 90 ? 9.590 2.972 -7.137 1.00 81.19 90 LYS A N 1
ATOM 745 C CA . LYS A 1 90 ? 10.796 3.830 -7.244 1.00 81.19 90 LYS A CA 1
ATOM 746 C C . LYS A 1 90 ? 11.984 3.110 -7.890 1.00 81.19 90 LYS A C 1
ATOM 748 O O . LYS A 1 90 ? 12.871 3.760 -8.429 1.00 81.19 90 LYS A O 1
ATOM 753 N N . ASP A 1 91 ? 12.007 1.785 -7.784 1.00 85.69 91 ASP A N 1
ATOM 754 C CA . ASP A 1 91 ? 13.037 0.918 -8.346 1.00 85.69 91 ASP A CA 1
ATOM 755 C C . ASP A 1 91 ? 12.366 -0.252 -9.093 1.00 85.69 91 ASP A C 1
ATOM 757 O O . ASP A 1 91 ? 11.822 -1.166 -8.458 1.00 85.69 91 ASP A O 1
ATOM 761 N N . PRO A 1 92 ? 12.392 -0.248 -10.437 1.00 87.00 92 PRO A N 1
ATOM 762 C CA . PRO A 1 92 ? 11.903 -1.356 -11.248 1.00 87.00 92 PRO A CA 1
ATOM 763 C C . PRO A 1 92 ? 12.617 -2.686 -11.000 1.00 87.00 92 PRO A C 1
ATOM 765 O O . PRO A 1 92 ? 11.984 -3.733 -11.093 1.00 87.00 92 PRO A O 1
ATOM 768 N N . ALA A 1 93 ? 13.904 -2.679 -10.639 1.00 89.25 93 ALA A N 1
ATOM 769 C CA . ALA A 1 93 ? 14.634 -3.907 -10.326 1.00 89.25 93 ALA A CA 1
ATOM 770 C C . ALA A 1 93 ? 14.179 -4.501 -8.985 1.00 89.25 93 ALA A C 1
ATOM 772 O O . ALA A 1 93 ? 14.164 -5.718 -8.799 1.00 89.25 93 ALA A O 1
ATOM 773 N N . TYR A 1 94 ? 13.780 -3.663 -8.026 1.00 86.94 94 TYR A N 1
ATOM 774 C CA . TYR A 1 94 ? 13.100 -4.126 -6.817 1.00 86.94 94 TYR A CA 1
ATOM 775 C C . TYR A 1 94 ? 11.720 -4.716 -7.127 1.00 86.94 94 TYR A C 1
ATOM 777 O O . TYR A 1 94 ? 11.404 -5.792 -6.625 1.00 86.94 94 TYR A O 1
ATOM 785 N N . PHE A 1 95 ? 10.933 -4.070 -7.992 1.00 87.56 95 PHE A N 1
ATOM 786 C CA . PHE A 1 95 ? 9.660 -4.620 -8.463 1.00 87.56 95 PHE A CA 1
ATOM 787 C C . PHE A 1 95 ? 9.849 -5.984 -9.134 1.00 87.56 95 PHE A C 1
ATOM 789 O O . PHE A 1 95 ? 9.206 -6.943 -8.733 1.0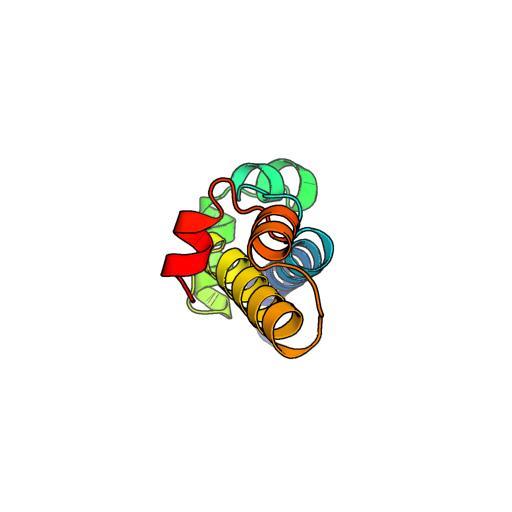0 87.56 95 PHE A O 1
ATOM 796 N N . ALA A 1 96 ? 10.785 -6.107 -10.075 1.00 86.50 96 ALA A N 1
ATOM 797 C CA . ALA A 1 96 ? 11.048 -7.362 -10.774 1.00 86.50 96 ALA A CA 1
ATOM 798 C C . ALA A 1 96 ? 11.491 -8.507 -9.843 1.00 86.50 96 ALA A C 1
ATOM 800 O O . ALA A 1 96 ? 11.294 -9.660 -10.184 1.00 86.50 96 ALA A O 1
ATOM 801 N N . ARG A 1 97 ? 12.068 -8.212 -8.668 1.00 87.19 97 ARG A N 1
ATOM 802 C CA . ARG A 1 97 ? 12.414 -9.225 -7.649 1.00 87.19 97 ARG A CA 1
ATOM 803 C C . ARG A 1 97 ? 11.232 -9.653 -6.775 1.00 87.19 97 ARG A C 1
ATOM 805 O O . ARG A 1 97 ? 11.329 -10.660 -6.080 1.00 87.19 97 ARG A O 1
ATOM 812 N N . LEU A 1 98 ? 10.162 -8.859 -6.732 1.00 81.88 98 LEU A N 1
ATOM 813 C CA . LEU A 1 98 ? 8.945 -9.150 -5.967 1.00 81.88 98 LEU A CA 1
ATOM 814 C C . LEU A 1 98 ? 7.950 -10.042 -6.727 1.00 81.88 98 LEU A C 1
ATOM 816 O O . LEU A 1 98 ? 7.023 -10.557 -6.093 1.00 81.88 98 LEU A O 1
ATOM 820 N N . PHE A 1 99 ? 8.113 -10.177 -8.045 1.00 79.94 99 PHE A N 1
ATOM 821 C CA . PHE A 1 99 ? 7.273 -10.967 -8.950 1.00 79.94 99 PHE A CA 1
ATOM 822 C C . PHE A 1 99 ? 8.059 -12.140 -9.520 1.00 79.94 99 PHE A C 1
ATOM 824 O O . PHE A 1 99 ? 7.415 -13.193 -9.718 1.00 79.94 99 PHE A O 1
#

pLDDT: mean 84.79, std 9.65, range [48.31, 94.81]

Foldseek 3Di:
DPPPVLVVLVVLVVQLLVCLVVCQQVPDDLVNCCVPPRVDDLVSQQVSCCVPPVDGSVVSSVVSLVVVLVVCVVPHPDDLQVSCNRSPNPDSVVVVVVD

InterPr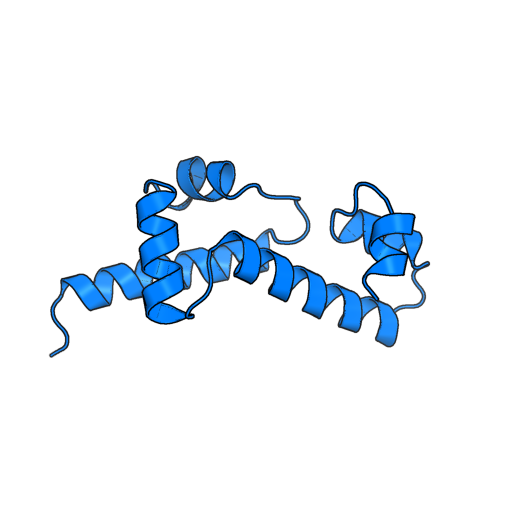o domains:
  IPR009057 Homedomain-like superfamily [SSF46689] (66-99)
  IPR018060 AraC-like, DNA binding HTH domain [PF12833] (39-99)
  IPR018060 AraC-like, DNA binding HTH domain [PS01124] (14-99)
  IPR018060 AraC-like, DNA binding HTH domain [SM00342] (32-99)